Protein AF-A0A6H1ZV06-F1 (afdb_monomer_lite)

Radius of gyration: 13.1 Å; chains: 1; bounding box: 29×22×35 Å

Secondary structure (DSSP, 8-state):
-HHHHHHHHHHHHHHHHHHHHHS---HHHHHHHHHHHHS-GGGS-HHHHHHHHHHHHHHHHHHTT-

Sequence (66 aa):
MEQLAALEHEQWAEWAKSLIANEALSTERCERWQRLIETPYKDLTEEEKDQDREWAERAMSIAEGY

Structure (mmCIF, N/CA/C/O backbone):
data_AF-A0A6H1ZV06-F1
#
_entry.id   AF-A0A6H1ZV06-F1
#
loop_
_atom_site.group_PDB
_atom_site.id
_atom_site.type_symbol
_atom_site.label_atom_id
_atom_site.label_alt_id
_atom_site.label_comp_id
_atom_site.label_asym_id
_atom_site.label_entity_id
_atom_site.label_seq_id
_atom_site.pdbx_PDB_ins_code
_atom_site.Cartn_x
_atom_site.Cartn_y
_atom_site.Cartn_z
_atom_site.occupancy
_atom_site.B_iso_or_equiv
_atom_site.auth_seq_id
_atom_site.auth_comp_id
_atom_site.auth_asym_id
_atom_site.auth_atom_id
_atom_site.pdbx_PDB_model_num
ATOM 1 N N . MET A 1 1 ? -4.822 -2.367 15.138 1.00 88.12 1 MET A N 1
ATOM 2 C CA . MET A 1 1 ? -3.869 -1.564 14.353 1.00 88.12 1 MET A CA 1
ATOM 3 C C . MET A 1 1 ? -3.497 -2.242 13.044 1.00 88.12 1 MET A C 1
ATOM 5 O O . MET A 1 1 ? -3.895 -1.748 12.003 1.00 88.12 1 MET A O 1
ATOM 9 N N . GLU A 1 2 ? -2.876 -3.424 13.091 1.00 94.75 2 GLU A N 1
ATOM 10 C CA . GLU A 1 2 ? -2.416 -4.153 11.891 1.00 94.75 2 GLU A CA 1
ATOM 11 C C . GLU A 1 2 ? -3.496 -4.440 10.836 1.00 94.75 2 GLU A C 1
ATOM 13 O O . GLU A 1 2 ? -3.203 -4.434 9.650 1.00 94.75 2 GLU A O 1
ATOM 18 N N . GLN A 1 3 ? -4.750 -4.675 11.233 1.00 96.62 3 GLN A N 1
ATOM 19 C CA . GLN A 1 3 ? -5.835 -4.893 10.266 1.00 96.62 3 GLN A CA 1
ATOM 20 C C . GLN A 1 3 ? -6.178 -3.634 9.467 1.00 96.62 3 GLN A C 1
ATOM 22 O O . GLN A 1 3 ? -6.508 -3.736 8.293 1.00 96.62 3 GLN A O 1
ATOM 27 N N . LEU A 1 4 ? -6.103 -2.459 10.099 1.00 96.88 4 LEU A N 1
ATOM 28 C CA . LEU A 1 4 ? -6.338 -1.203 9.399 1.00 96.88 4 LEU A CA 1
ATOM 29 C C . LEU A 1 4 ? -5.127 -0.839 8.538 1.00 96.88 4 LEU A C 1
ATOM 31 O O . LEU A 1 4 ? -5.320 -0.444 7.404 1.00 96.88 4 LEU A O 1
ATOM 35 N N . ALA A 1 5 ? -3.903 -1.076 9.015 1.00 97.81 5 ALA A N 1
ATOM 36 C CA . ALA A 1 5 ? -2.698 -0.932 8.194 1.00 97.81 5 ALA A CA 1
ATOM 37 C C . ALA A 1 5 ? -2.740 -1.840 6.949 1.00 97.81 5 ALA A C 1
ATOM 39 O O . ALA A 1 5 ? -2.483 -1.387 5.842 1.00 97.81 5 ALA A O 1
ATOM 40 N N . ALA A 1 6 ? -3.181 -3.094 7.092 1.00 98.06 6 ALA A N 1
ATOM 41 C CA . ALA A 1 6 ? -3.395 -3.973 5.944 1.00 98.06 6 ALA A CA 1
ATOM 42 C C . ALA A 1 6 ? -4.445 -3.423 4.960 1.00 98.06 6 ALA A C 1
ATOM 44 O O . ALA A 1 6 ? -4.264 -3.544 3.752 1.00 98.06 6 ALA A O 1
ATOM 45 N N . LEU A 1 7 ? -5.515 -2.796 5.462 1.00 97.88 7 LEU A N 1
ATOM 46 C CA . LEU A 1 7 ? -6.516 -2.139 4.617 1.00 97.88 7 LEU A CA 1
ATOM 47 C C . LEU A 1 7 ? -5.943 -0.907 3.895 1.00 97.88 7 LEU A C 1
ATOM 49 O O . LEU A 1 7 ? -6.247 -0.703 2.721 1.00 97.88 7 LEU A O 1
ATOM 53 N N . GLU A 1 8 ? -5.112 -0.106 4.567 1.00 97.94 8 GLU A N 1
ATOM 54 C CA . GLU A 1 8 ? -4.398 1.020 3.950 1.00 97.94 8 GLU A CA 1
ATOM 55 C C . GLU A 1 8 ? -3.453 0.533 2.838 1.00 97.94 8 GLU A C 1
ATOM 57 O O . GLU A 1 8 ? -3.471 1.092 1.741 1.00 97.94 8 GLU A O 1
ATOM 62 N N . HIS A 1 9 ? -2.724 -0.570 3.060 1.00 98.19 9 HIS A N 1
ATOM 63 C CA . HIS A 1 9 ? -1.885 -1.204 2.031 1.00 98.19 9 HIS A CA 1
ATOM 64 C C . HIS A 1 9 ? -2.706 -1.646 0.817 1.00 98.19 9 HIS A C 1
ATOM 66 O O . HIS A 1 9 ? -2.329 -1.382 -0.323 1.00 98.19 9 HIS A O 1
ATOM 72 N N . GLU A 1 10 ? -3.857 -2.289 1.035 1.00 98.06 10 GLU A N 1
ATOM 73 C CA . GLU A 1 10 ? -4.763 -2.692 -0.048 1.00 98.06 10 GLU A CA 1
ATOM 74 C C . GLU A 1 10 ? -5.286 -1.480 -0.833 1.00 98.06 10 GLU A C 1
ATOM 76 O O . GLU A 1 10 ? -5.284 -1.487 -2.067 1.00 98.06 10 GLU A O 1
ATOM 81 N N . GLN A 1 11 ? -5.682 -0.411 -0.137 1.00 98.06 11 GLN A N 1
ATOM 82 C CA . GLN A 1 11 ? -6.148 0.824 -0.767 1.00 98.06 11 GLN A CA 1
ATOM 83 C C . GLN A 1 11 ? -5.043 1.479 -1.606 1.00 98.06 11 GLN A C 1
ATOM 85 O O . GLN A 1 11 ? -5.270 1.843 -2.766 1.00 98.06 11 GLN A O 1
ATOM 90 N N . TRP A 1 12 ? -3.841 1.603 -1.040 1.00 98.06 12 TRP A N 1
ATOM 91 C CA . TRP A 1 12 ? -2.675 2.121 -1.742 1.00 98.06 12 TRP A CA 1
ATOM 92 C C . TRP A 1 12 ? -2.332 1.261 -2.961 1.00 98.06 12 TRP A C 1
ATOM 94 O O . TRP A 1 12 ? -2.078 1.807 -4.035 1.00 98.06 12 TRP A O 1
ATOM 104 N N . ALA A 1 13 ? -2.377 -0.067 -2.832 1.00 97.94 13 ALA A N 1
ATOM 105 C CA . ALA A 1 13 ? -2.057 -0.989 -3.913 1.00 97.94 13 ALA A CA 1
ATOM 106 C C . ALA A 1 13 ? -3.005 -0.814 -5.108 1.00 97.94 13 ALA A C 1
ATOM 108 O O . ALA A 1 13 ? -2.545 -0.770 -6.249 1.00 97.94 13 ALA A O 1
ATOM 109 N N . GLU A 1 14 ? -4.311 -0.659 -4.878 1.00 98.06 14 GLU A N 1
ATOM 110 C CA . GLU A 1 14 ? -5.284 -0.406 -5.951 1.00 98.06 14 GLU A CA 1
ATOM 111 C C . GLU A 1 14 ? -5.040 0.936 -6.657 1.00 98.06 14 GLU A C 1
ATOM 113 O O . GLU A 1 14 ? -5.040 1.013 -7.892 1.00 98.06 14 GLU A O 1
ATOM 118 N N . TRP A 1 15 ? -4.751 1.994 -5.896 1.00 97.75 15 TRP A N 1
ATOM 119 C CA . TRP A 1 15 ? -4.383 3.291 -6.464 1.00 97.75 15 TRP A CA 1
ATOM 120 C C . TRP A 1 15 ? -3.076 3.219 -7.270 1.00 97.75 15 TRP A C 1
ATOM 122 O O . TRP A 1 15 ? -3.016 3.686 -8.411 1.00 97.75 15 TRP A O 1
ATOM 132 N N . ALA A 1 16 ? -2.044 2.577 -6.722 1.00 97.50 16 ALA A N 1
ATOM 133 C CA . ALA A 1 16 ?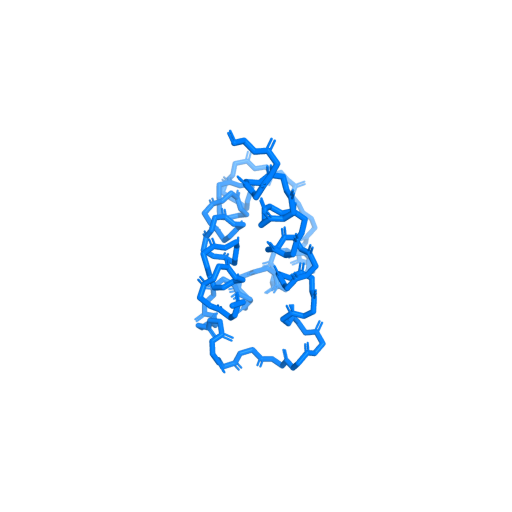 -0.740 2.435 -7.354 1.00 97.50 16 ALA A CA 1
ATOM 134 C C . ALA A 1 16 ? -0.814 1.597 -8.642 1.00 97.50 16 ALA A C 1
ATOM 136 O O . ALA A 1 16 ? -0.205 1.978 -9.645 1.00 97.50 16 ALA A O 1
ATOM 137 N N . LYS A 1 17 ? -1.608 0.514 -8.665 1.00 97.25 17 LYS A N 1
ATOM 138 C CA . LYS A 1 17 ? -1.900 -0.261 -9.889 1.00 97.25 17 LYS A CA 1
ATOM 139 C C . LYS A 1 17 ? -2.481 0.626 -10.985 1.00 97.25 17 LYS A C 1
ATOM 141 O O . LYS A 1 17 ? -2.036 0.552 -12.130 1.00 97.25 17 LYS A O 1
ATOM 146 N N . SER A 1 18 ? -3.452 1.473 -10.637 1.00 97.69 18 SER A N 1
ATOM 147 C CA . SER A 1 18 ? -4.071 2.398 -11.589 1.00 97.69 18 SER A CA 1
ATOM 148 C C . SER A 1 18 ? -3.049 3.380 -12.166 1.00 97.69 18 SER A C 1
ATOM 150 O O . SER A 1 18 ? -3.000 3.563 -13.381 1.00 97.69 18 SER A O 1
ATOM 152 N N . LEU A 1 19 ? -2.178 3.956 -11.333 1.00 97.56 19 LEU A N 1
ATOM 153 C CA . LEU A 1 19 ? -1.131 4.861 -11.809 1.00 97.56 19 LEU A CA 1
ATOM 154 C C . LEU A 1 19 ? -0.117 4.168 -12.721 1.00 97.56 19 LEU A C 1
ATOM 156 O O . LEU A 1 19 ? 0.207 4.700 -13.778 1.00 97.56 19 LEU A O 1
ATOM 160 N N . ILE A 1 20 ? 0.354 2.973 -12.351 1.00 96.94 20 ILE A N 1
ATOM 161 C CA . ILE A 1 20 ? 1.285 2.191 -13.181 1.00 96.94 20 ILE A CA 1
ATOM 162 C C . ILE A 1 20 ? 0.681 1.903 -14.563 1.00 96.94 20 ILE A C 1
ATOM 164 O O . ILE A 1 20 ? 1.400 1.913 -15.560 1.00 96.94 20 ILE A O 1
ATOM 168 N N . ALA A 1 21 ? -0.628 1.645 -14.635 1.00 96.00 21 ALA A N 1
ATOM 169 C CA . ALA A 1 21 ? -1.307 1.331 -15.888 1.00 96.00 21 ALA A CA 1
ATOM 170 C C . ALA A 1 21 ? -1.581 2.560 -16.770 1.00 96.00 21 ALA A C 1
ATOM 172 O O . ALA A 1 21 ? -1.643 2.425 -17.993 1.00 96.00 21 ALA A O 1
ATOM 173 N N . ASN A 1 22 ? -1.782 3.736 -16.169 1.00 97.00 22 ASN A N 1
ATOM 174 C CA . ASN A 1 22 ? -2.321 4.903 -16.871 1.00 97.00 22 ASN A CA 1
ATOM 175 C C . ASN A 1 22 ? -1.339 6.076 -17.007 1.00 97.00 22 ASN A C 1
ATOM 177 O O . ASN A 1 22 ? -1.608 6.992 -17.784 1.00 97.00 22 ASN A O 1
ATOM 181 N N . GLU A 1 23 ? -0.210 6.070 -16.296 1.00 96.19 23 GLU A N 1
ATOM 182 C CA . GLU A 1 23 ? 0.733 7.191 -16.272 1.00 96.19 23 GLU A CA 1
ATOM 183 C C . GLU A 1 23 ? 2.173 6.788 -16.611 1.00 96.19 23 GLU A C 1
ATOM 185 O O . GLU A 1 23 ? 2.607 5.651 -16.435 1.00 96.19 23 GLU A O 1
ATOM 190 N N . ALA A 1 24 ? 2.954 7.763 -17.087 1.00 95.50 24 ALA A N 1
ATOM 191 C CA . ALA A 1 24 ? 4.376 7.586 -17.354 1.00 95.50 24 ALA A CA 1
ATOM 192 C C . ALA A 1 24 ? 5.193 7.759 -16.061 1.00 95.50 24 ALA A C 1
ATOM 194 O O . ALA A 1 24 ? 5.632 8.859 -15.721 1.00 95.50 24 ALA A O 1
ATOM 195 N N . LEU A 1 25 ? 5.399 6.659 -15.337 1.00 95.88 25 LEU A N 1
ATOM 196 C CA . LEU A 1 25 ? 6.274 6.587 -14.165 1.00 95.88 25 LEU A CA 1
ATOM 197 C C . LEU A 1 25 ? 7.676 6.086 -14.550 1.00 95.88 25 LEU A C 1
ATOM 199 O O . LEU A 1 25 ? 7.872 5.476 -15.601 1.00 95.88 25 LEU A O 1
ATOM 203 N N . SER A 1 26 ? 8.673 6.330 -13.695 1.00 97.38 26 SER A N 1
ATOM 204 C CA . SER A 1 26 ? 10.000 5.740 -13.895 1.00 97.38 26 SER A CA 1
ATOM 205 C C . SER A 1 26 ? 9.958 4.221 -13.708 1.00 97.38 26 SER A C 1
ATOM 207 O O . SER A 1 26 ? 9.237 3.719 -12.844 1.00 97.38 26 SER A O 1
ATOM 209 N N . THR A 1 27 ? 10.787 3.497 -14.463 1.00 96.50 27 THR A N 1
ATOM 210 C CA . THR A 1 27 ? 10.889 2.030 -14.382 1.00 96.50 27 THR A CA 1
ATOM 211 C C . THR A 1 27 ? 11.152 1.551 -12.955 1.00 96.50 27 THR A C 1
ATOM 213 O O . THR A 1 27 ? 10.433 0.693 -12.460 1.00 96.50 27 THR A O 1
ATOM 216 N N . GLU A 1 28 ? 12.093 2.189 -12.252 1.00 97.75 28 GLU A N 1
ATOM 217 C CA . GLU A 1 28 ? 1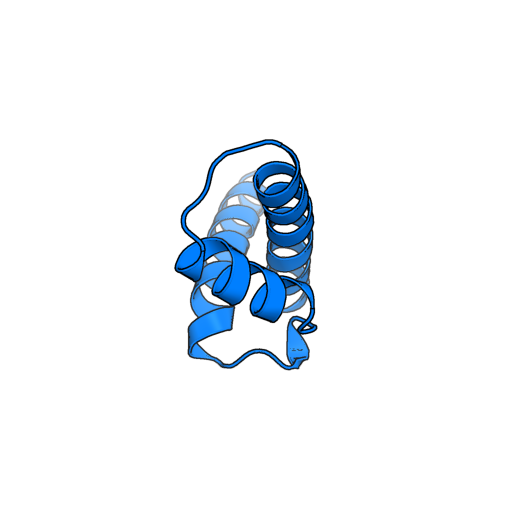2.421 1.880 -10.852 1.00 97.75 28 GLU A CA 1
ATOM 218 C C . GLU A 1 28 ? 11.197 1.982 -9.926 1.00 97.75 28 GLU A C 1
ATOM 220 O O . GLU A 1 28 ? 10.996 1.154 -9.035 1.00 97.75 28 GLU A O 1
ATOM 225 N N . ARG A 1 29 ? 10.344 2.994 -10.136 1.00 97.25 29 ARG A N 1
ATOM 226 C CA . ARG A 1 29 ? 9.132 3.169 -9.3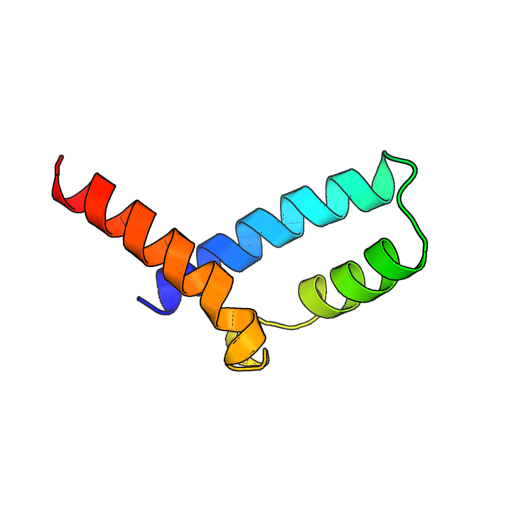32 1.00 97.25 29 ARG A CA 1
ATOM 227 C C . ARG A 1 29 ? 8.124 2.069 -9.632 1.00 97.25 29 ARG A C 1
ATOM 229 O O . ARG A 1 29 ? 7.577 1.513 -8.684 1.00 97.25 29 ARG A O 1
ATOM 236 N N . CYS A 1 30 ? 7.906 1.757 -10.909 1.00 97.62 30 CYS A N 1
ATOM 237 C CA . CYS A 1 30 ? 7.008 0.683 -11.320 1.00 97.62 30 CYS A CA 1
ATOM 238 C C . CYS A 1 30 ? 7.435 -0.659 -10.724 1.00 97.62 30 CYS A C 1
ATOM 240 O O . CYS A 1 30 ? 6.616 -1.316 -10.096 1.00 97.62 30 CYS A O 1
ATOM 242 N N . GLU A 1 31 ? 8.710 -1.028 -10.847 1.00 97.38 31 GLU A N 1
ATOM 243 C CA . GLU A 1 31 ? 9.240 -2.297 -10.329 1.00 97.38 31 GLU A CA 1
ATOM 244 C C . GLU A 1 31 ? 9.090 -2.394 -8.807 1.00 97.38 31 GLU A C 1
ATOM 246 O O . GLU A 1 31 ? 8.593 -3.390 -8.277 1.00 97.38 31 GLU A O 1
ATOM 251 N N . ARG A 1 32 ? 9.464 -1.329 -8.086 1.00 97.38 32 ARG A N 1
ATOM 252 C CA . ARG A 1 32 ? 9.342 -1.300 -6.626 1.00 97.38 32 ARG A CA 1
ATOM 253 C C . ARG A 1 32 ? 7.888 -1.412 -6.176 1.00 97.38 32 ARG A C 1
ATOM 255 O O . ARG A 1 32 ? 7.605 -2.157 -5.241 1.00 97.38 32 ARG A O 1
ATOM 262 N N . TRP A 1 33 ? 6.983 -0.666 -6.806 1.00 97.69 33 TRP A N 1
ATOM 263 C CA . TRP A 1 33 ? 5.566 -0.682 -6.452 1.00 97.69 33 TRP A CA 1
ATOM 264 C C . TRP A 1 33 ? 4.901 -2.002 -6.830 1.00 97.69 33 TRP A C 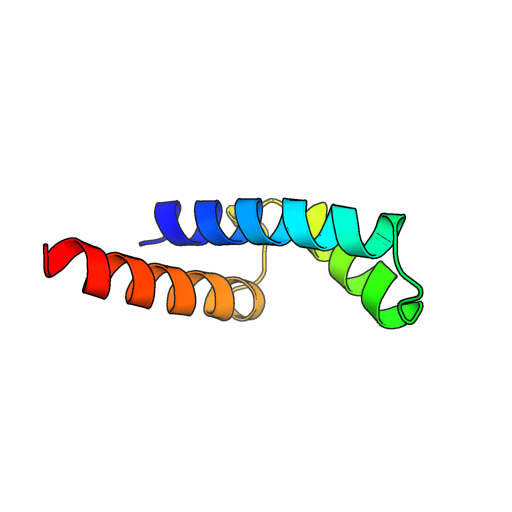1
ATOM 266 O O . TRP A 1 33 ? 4.153 -2.524 -6.016 1.00 97.69 33 TRP A O 1
ATOM 276 N N . GLN A 1 34 ? 5.222 -2.590 -7.986 1.00 97.31 34 GLN A N 1
ATOM 277 C CA . GLN A 1 34 ? 4.737 -3.921 -8.369 1.00 97.31 34 GLN A CA 1
ATOM 278 C C . GLN A 1 34 ? 5.114 -4.979 -7.330 1.00 97.31 34 GLN A C 1
ATOM 280 O O . GLN A 1 34 ? 4.236 -5.704 -6.873 1.00 97.31 34 GLN A O 1
ATOM 285 N N . ARG A 1 35 ? 6.372 -5.002 -6.861 1.00 97.81 35 ARG A N 1
ATOM 286 C CA . ARG A 1 35 ? 6.790 -5.928 -5.793 1.00 97.81 35 ARG A CA 1
ATOM 287 C C . ARG A 1 35 ? 5.958 -5.749 -4.519 1.00 97.81 35 ARG A C 1
ATOM 289 O O . ARG A 1 35 ? 5.545 -6.736 -3.919 1.00 97.81 35 ARG A O 1
ATOM 296 N N . LEU A 1 36 ? 5.734 -4.505 -4.0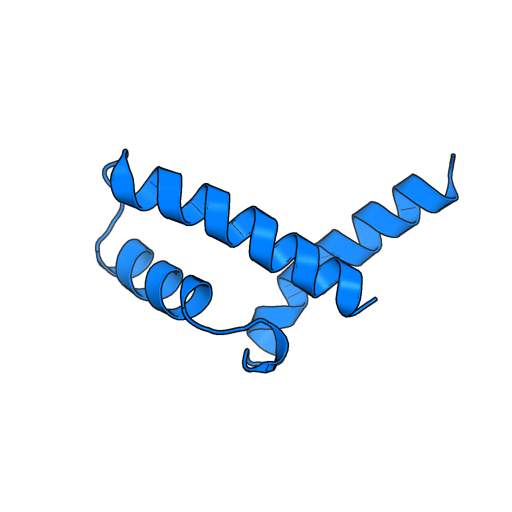92 1.00 97.69 36 LEU A N 1
ATOM 297 C CA . LEU A 1 36 ? 4.959 -4.207 -2.880 1.00 97.69 36 LEU A CA 1
ATOM 298 C C . LEU A 1 36 ? 3.482 -4.588 -3.042 1.00 97.69 36 LEU A C 1
ATOM 300 O O . LEU A 1 36 ? 2.905 -5.179 -2.139 1.00 97.69 36 LEU A O 1
ATOM 304 N N . ILE A 1 37 ? 2.895 -4.313 -4.208 1.00 97.75 37 ILE A N 1
ATOM 305 C CA . ILE A 1 37 ? 1.521 -4.681 -4.570 1.00 97.75 37 ILE A CA 1
ATOM 306 C C . ILE A 1 37 ? 1.319 -6.204 -4.547 1.00 97.75 37 ILE A C 1
ATOM 308 O O . ILE A 1 37 ? 0.278 -6.686 -4.107 1.00 97.75 37 ILE A O 1
ATOM 312 N N . GLU A 1 38 ? 2.288 -6.964 -5.057 1.00 97.62 38 GLU A N 1
ATOM 313 C CA . GLU A 1 38 ? 2.220 -8.429 -5.121 1.00 97.62 38 GLU A CA 1
ATOM 314 C C . GLU A 1 38 ? 2.515 -9.099 -3.771 1.00 97.62 38 GLU A C 1
ATOM 316 O O . GLU A 1 38 ? 2.196 -10.275 -3.585 1.00 97.62 38 GLU A O 1
ATOM 321 N N . THR A 1 39 ? 3.097 -8.361 -2.823 1.00 97.12 39 THR A N 1
ATOM 322 C CA . THR A 1 39 ? 3.420 -8.862 -1.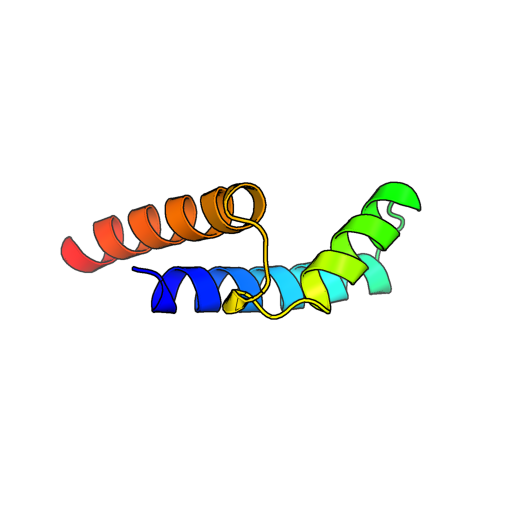487 1.00 97.12 39 THR A CA 1
ATOM 323 C C . THR A 1 39 ? 2.246 -8.615 -0.532 1.00 97.12 39 THR A C 1
ATOM 325 O O . THR A 1 39 ? 1.863 -7.463 -0.306 1.00 97.12 39 THR A O 1
ATOM 328 N N . PRO A 1 40 ? 1.655 -9.666 0.069 1.00 96.56 40 PRO A N 1
ATOM 329 C CA . PRO A 1 40 ? 0.641 -9.490 1.102 1.00 96.56 40 PRO A CA 1
ATOM 330 C C . PRO A 1 40 ? 1.199 -8.694 2.287 1.00 96.56 40 PRO A C 1
ATOM 332 O O . PRO A 1 40 ? 2.320 -8.957 2.712 1.00 96.56 40 PRO A O 1
ATOM 335 N N . TYR A 1 41 ? 0.399 -7.804 2.888 1.00 96.81 41 TYR A N 1
ATOM 336 C CA . TYR A 1 41 ? 0.837 -6.942 4.002 1.00 96.81 41 TYR A CA 1
ATOM 337 C C . TYR A 1 41 ? 1.582 -7.708 5.109 1.00 96.81 41 TYR A C 1
ATOM 339 O O . TYR A 1 41 ? 2.632 -7.288 5.580 1.00 96.81 41 TYR A O 1
ATOM 347 N N . LYS A 1 42 ? 1.083 -8.889 5.495 1.00 97.00 42 LYS A N 1
ATOM 348 C CA . LYS A 1 42 ? 1.703 -9.736 6.530 1.00 97.00 42 LYS A CA 1
ATOM 349 C C . LYS A 1 42 ? 3.151 -10.152 6.216 1.00 97.00 42 LYS A C 1
ATOM 351 O O . LYS A 1 42 ? 3.915 -10.380 7.152 1.00 97.00 42 LYS A O 1
ATOM 356 N N . ASP A 1 43 ? 3.497 -10.238 4.933 1.00 97.69 43 ASP A N 1
ATOM 357 C CA . ASP A 1 43 ? 4.775 -10.726 4.413 1.00 97.69 43 ASP A CA 1
ATOM 358 C C . ASP A 1 43 ? 5.737 -9.569 4.064 1.00 97.69 43 ASP A C 1
ATOM 360 O O . ASP A 1 43 ? 6.889 -9.820 3.708 1.00 97.69 43 ASP A O 1
ATOM 364 N N . LEU A 1 44 ? 5.290 -8.312 4.196 1.00 97.12 44 LEU A N 1
ATOM 365 C CA . LEU A 1 44 ? 6.138 -7.122 4.090 1.00 97.12 44 LEU A CA 1
ATOM 366 C C . LEU A 1 44 ? 7.160 -7.054 5.231 1.00 97.12 44 LEU A C 1
ATOM 368 O O . LEU A 1 44 ? 6.945 -7.591 6.328 1.00 97.12 44 LEU A O 1
ATOM 372 N N . THR A 1 45 ? 8.259 -6.341 4.990 1.00 97.19 45 THR A N 1
ATOM 373 C CA . THR A 1 45 ? 9.212 -6.001 6.051 1.00 97.19 45 THR A CA 1
ATOM 374 C C . THR A 1 45 ? 8.585 -5.023 7.043 1.00 97.19 45 THR A C 1
ATOM 376 O O . THR A 1 45 ? 7.617 -4.330 6.739 1.00 97.19 45 THR A O 1
ATOM 379 N N . GLU A 1 46 ? 9.141 -4.939 8.251 1.00 96.44 46 GLU A N 1
ATOM 380 C CA . GLU A 1 46 ? 8.637 -3.988 9.248 1.00 96.44 46 GLU A CA 1
ATOM 381 C C . GLU A 1 46 ? 8.769 -2.534 8.777 1.00 96.44 46 GLU A C 1
ATOM 383 O O . GLU A 1 46 ? 7.828 -1.767 8.926 1.00 96.44 46 GLU A O 1
ATOM 388 N N . GLU A 1 47 ? 9.870 -2.198 8.099 1.00 96.06 47 GLU A N 1
ATOM 389 C CA . GLU A 1 47 ? 10.091 -0.867 7.517 1.00 96.06 47 GLU A CA 1
ATOM 390 C C . GLU A 1 47 ? 9.058 -0.519 6.431 1.00 96.06 47 GLU A C 1
ATOM 392 O O . GLU A 1 47 ? 8.676 0.639 6.283 1.00 96.06 47 GLU A O 1
ATOM 397 N N . GLU A 1 48 ? 8.599 -1.508 5.660 1.00 95.81 48 GLU A N 1
ATOM 398 C CA . GLU A 1 48 ? 7.561 -1.315 4.640 1.00 95.81 48 GLU A CA 1
ATOM 399 C C . GLU A 1 48 ? 6.187 -1.084 5.276 1.00 95.81 48 GLU A C 1
ATOM 401 O O . GLU A 1 48 ? 5.445 -0.217 4.821 1.00 95.81 48 GLU A O 1
ATOM 406 N N . LYS A 1 49 ? 5.880 -1.804 6.362 1.00 97.38 49 LYS A N 1
ATOM 407 C CA . LYS A 1 49 ? 4.615 -1.675 7.101 1.00 97.38 49 LYS A CA 1
ATOM 408 C C . LYS A 1 49 ? 4.492 -0.362 7.865 1.00 97.38 49 LYS A C 1
ATOM 410 O O . LYS A 1 49 ? 3.378 0.063 8.160 1.00 97.38 49 LYS A O 1
ATOM 415 N N . ASP A 1 50 ? 5.604 0.272 8.231 1.00 97.06 50 ASP A N 1
ATOM 416 C CA . ASP A 1 50 ? 5.585 1.466 9.083 1.00 97.06 50 ASP A CA 1
ATOM 417 C C . ASP A 1 50 ? 4.769 2.612 8.472 1.00 97.06 50 ASP A C 1
ATOM 419 O O . ASP A 1 50 ? 4.056 3.314 9.190 1.00 97.06 50 ASP A O 1
ATOM 423 N N . GLN A 1 51 ? 4.794 2.758 7.144 1.00 94.56 51 GLN A N 1
ATOM 424 C CA . GLN A 1 51 ? 3.979 3.762 6.464 1.00 94.56 51 GLN A CA 1
ATOM 425 C C . GLN A 1 51 ? 2.480 3.443 6.554 1.00 94.56 51 GLN A C 1
ATOM 427 O O . GLN A 1 51 ? 1.687 4.333 6.863 1.00 94.56 51 GLN A O 1
ATOM 432 N N . ASP A 1 52 ? 2.092 2.185 6.348 1.00 97.38 52 ASP A N 1
ATOM 433 C CA . ASP A 1 52 ? 0.698 1.752 6.472 1.00 97.38 52 ASP A CA 1
ATOM 434 C C . ASP A 1 52 ? 0.187 1.909 7.911 1.00 97.38 52 ASP A C 1
ATOM 436 O O . ASP A 1 52 ? -0.946 2.339 8.136 1.00 97.38 52 ASP A O 1
ATOM 440 N N . ARG A 1 53 ? 1.033 1.611 8.908 1.00 98.00 53 ARG A N 1
ATOM 441 C CA . ARG A 1 53 ? 0.719 1.804 10.332 1.00 98.00 53 ARG A CA 1
ATOM 442 C C . ARG A 1 53 ? 0.506 3.265 10.675 1.00 98.00 53 ARG A C 1
ATOM 444 O O . ARG A 1 53 ? -0.473 3.575 11.346 1.00 98.00 53 ARG A O 1
ATOM 451 N N . GLU A 1 54 ? 1.378 4.152 10.203 1.00 97.50 54 GLU A N 1
ATOM 452 C CA . GLU A 1 54 ? 1.251 5.589 10.449 1.00 97.50 54 GLU A CA 1
ATOM 453 C C . GLU A 1 54 ? -0.074 6.131 9.890 1.00 97.50 54 GLU A C 1
ATOM 455 O O . GLU A 1 54 ? -0.776 6.896 10.557 1.00 97.50 54 GLU A O 1
ATOM 460 N N . TRP A 1 55 ? -0.458 5.715 8.681 1.00 96.94 55 TRP A N 1
ATOM 461 C CA . TRP A 1 55 ? -1.740 6.105 8.091 1.00 96.94 55 TRP A CA 1
ATOM 462 C C . TRP A 1 55 ? -2.929 5.513 8.831 1.00 96.94 55 TRP A C 1
ATOM 464 O O . TRP A 1 55 ? -3.892 6.227 9.118 1.00 96.94 55 TRP A O 1
ATOM 474 N N . ALA A 1 56 ? -2.833 4.248 9.220 1.00 97.31 56 ALA A N 1
ATOM 475 C CA . ALA A 1 56 ? -3.867 3.595 9.992 1.00 97.31 56 ALA A CA 1
ATOM 476 C C . ALA A 1 56 ? -4.056 4.265 11.368 1.00 97.31 56 ALA A C 1
ATOM 478 O O . ALA A 1 56 ? -5.190 4.491 11.789 1.00 97.31 56 ALA A O 1
ATOM 479 N N . GLU A 1 57 ? -2.981 4.641 12.065 1.00 96.88 57 GLU A N 1
ATOM 480 C CA . GLU A 1 57 ? -3.050 5.389 13.329 1.00 96.88 57 GLU A CA 1
ATOM 481 C C . GLU A 1 57 ? -3.742 6.743 13.151 1.00 96.88 57 GLU A C 1
ATOM 483 O O . GLU A 1 57 ? -4.621 7.103 13.939 1.00 96.88 57 GLU A O 1
ATOM 488 N N . ARG A 1 58 ? -3.410 7.478 12.083 1.00 96.25 58 ARG A N 1
ATOM 489 C CA . ARG A 1 58 ? -4.081 8.744 11.749 1.00 96.25 58 ARG A CA 1
ATOM 490 C C . ARG A 1 58 ? -5.573 8.536 11.490 1.00 96.25 58 ARG A C 1
ATOM 492 O O . ARG A 1 58 ? -6.390 9.292 12.014 1.00 96.25 58 ARG A O 1
ATOM 499 N N . ALA A 1 59 ? -5.932 7.515 10.713 1.00 95.56 59 ALA A N 1
ATOM 500 C CA . ALA A 1 59 ? -7.320 7.190 10.405 1.00 95.56 59 ALA A CA 1
ATOM 501 C C . ALA A 1 59 ? -8.112 6.809 11.669 1.00 95.56 59 ALA A C 1
ATOM 503 O O . ALA A 1 59 ? -9.212 7.325 11.874 1.00 95.56 59 ALA A O 1
ATOM 504 N N . MET A 1 60 ? -7.535 5.987 12.555 1.00 95.06 60 MET A N 1
ATOM 505 C CA . MET A 1 60 ? -8.135 5.654 13.855 1.00 95.06 60 MET A CA 1
ATOM 506 C C . MET A 1 60 ? -8.320 6.886 14.731 1.00 95.06 60 MET A C 1
ATOM 508 O O . MET A 1 60 ? -9.409 7.091 15.254 1.00 95.06 60 MET A O 1
ATOM 512 N N . SER A 1 61 ? -7.293 7.730 14.857 1.00 95.31 61 SER A N 1
ATOM 513 C CA . SER A 1 61 ? -7.365 8.939 15.681 1.00 95.31 61 SER A CA 1
ATOM 514 C C . SER A 1 61 ? -8.477 9.884 15.222 1.00 95.31 61 SER A C 1
ATOM 516 O O . SER A 1 61 ? -9.108 10.535 16.054 1.00 95.31 61 SER A O 1
ATOM 518 N N . ILE A 1 62 ? -8.734 9.952 13.914 1.00 95.75 62 ILE A N 1
ATOM 519 C CA . ILE A 1 62 ? -9.856 10.709 13.360 1.00 95.75 62 ILE A CA 1
ATOM 520 C C . ILE A 1 62 ? -11.180 10.015 13.692 1.00 95.75 62 ILE A C 1
ATOM 522 O O . ILE A 1 62 ? -12.098 10.679 14.164 1.00 95.75 62 ILE A O 1
ATOM 526 N N . ALA A 1 63 ? -11.284 8.701 13.472 1.00 93.12 63 ALA A N 1
ATOM 527 C CA . ALA A 1 63 ? -12.507 7.930 13.701 1.00 93.12 63 ALA A CA 1
ATOM 528 C C . ALA A 1 63 ? -12.953 7.913 15.174 1.00 93.12 63 ALA A C 1
ATOM 530 O O . ALA A 1 63 ? -14.145 7.978 15.444 1.00 93.12 63 ALA A O 1
ATOM 531 N N . GLU A 1 64 ? -12.014 7.866 16.120 1.00 90.50 64 GLU A N 1
ATOM 532 C CA . GLU A 1 64 ? -12.283 7.927 17.565 1.00 90.50 64 GLU A CA 1
ATOM 533 C C . GLU A 1 64 ? -12.767 9.312 18.033 1.00 90.50 64 GLU A C 1
ATOM 535 O O . GLU A 1 64 ? -13.309 9.440 19.130 1.00 90.50 64 GLU A O 1
ATOM 540 N N . GLY A 1 65 ? -12.569 10.352 17.216 1.00 82.81 65 GLY A N 1
ATOM 541 C CA . GLY A 1 65 ? -13.052 11.710 17.465 1.00 82.81 65 GLY A CA 1
ATOM 542 C C . GLY A 1 65 ? -14.468 12.004 16.948 1.00 82.81 65 GLY A C 1
ATOM 543 O O . GLY A 1 65 ? -14.925 13.138 17.121 1.00 82.81 65 GLY A O 1
ATOM 544 N N . TYR A 1 66 ? -15.135 11.033 16.311 1.00 55.75 66 TYR A N 1
ATOM 545 C CA . TYR A 1 66 ? -16.533 11.099 15.850 1.00 55.75 66 TYR A CA 1
ATOM 546 C C . TYR A 1 66 ? -17.495 10.421 16.832 1.00 55.75 66 TYR A C 1
ATOM 548 O O . TYR A 1 66 ? -18.655 10.891 16.907 1.00 55.75 66 TYR A O 1
#

Organism: NCBI:txid1070528

Foldseek 3Di:
DLVQLQVLLQVVLVVLVVCLVPHDDDPVSNVVSVVSSPARLVRDDPVVSVVSVVVSVVVVVVVVVD

pLDDT: mean 95.91, std 5.52, range [55.75, 98.19]